Protein AF-A0A841H649-F1 (afdb_monomer)

Solvent-accessible surface area (backbone atoms only — not comparable to full-atom values): 5115 Å² total; per-residue (Å²): 120,68,63,64,55,50,49,54,54,49,52,45,51,53,50,53,49,49,46,47,49,49,41,68,74,65,76,37,74,65,41,57,45,60,59,55,17,58,76,69,73,41,55,69,74,56,37,53,52,40,52,51,52,32,36,78,71,52,25,28,46,79,45,78,97,68,81,52,34,32,24,67,30,72,61,27,48,52,54,46,50,64,69,68,46,69,81,79,88,124

Radius of gyration: 13.26 Å; Cα contacts (8 Å, |Δi|>4): 100; chains: 1; bounding box: 46×22×36 Å

InterPro domains:
  IPR036388 Winged helix-like DNA-binding domain superfamily [G3DSA:1.10.10.10] (10-85)

Mean predicted aligned error: 5.2 Å

Nearest PDB structures (foldseek):
  1zao-assembly1_A  TM=8.525E-01  e=1.807E-02  Archaeoglobus fulgidus
  7el2-assembly1_B-2  TM=8.620E-01  e=2.208E-02  Acinetobacter baumannii
  3t8r-assembly1_A-2  TM=7.573E-01  e=2.882E-02  Staphylococcus aureus subsp. aureus Mu50
  6pco-assembly1_B  TM=6.570E-01  e=1.932E-02  Bordetella bronchiseptica
  3e6m-assembly1_A  TM=7.373E-01  e=7.328E-02  Ruegeria pomeroyi

Organism: NCBI:txid1639882

Sequence (90 aa):
MSDLIRQRRANRSRFLEMLYRCSEEQATEYVDGYEIADELAIERVDAERIVRYLEDHGFAAKTGRTGMVVRITAAGIDEVERRLAPEDDE

Secondary structure (DSSP, 8-state):
-HHHHHHHHHHHHHHHHHHHHHHHHS--S-EEHHHHHHHTT--HHHHHHHHHHHHHTTSEEEESSSS-EEEE-HHHHHHHHHHHS-----

pLDDT: mean 87.59, std 11.81, range [47.38, 96.5]

Structure (mmCIF, N/CA/C/O backbone):
data_AF-A0A841H649-F1
#
_entry.id   AF-A0A841H649-F1
#
loop_
_atom_site.group_PDB
_atom_site.id
_atom_site.type_symbol
_atom_site.label_atom_id
_atom_site.label_alt_id
_atom_site.label_comp_id
_atom_site.label_asym_id
_atom_site.label_entity_id
_atom_site.label_seq_id
_atom_site.pdbx_PDB_ins_code
_atom_site.Cartn_x
_atom_site.Cartn_y
_atom_site.Cartn_z
_atom_site.occupancy
_atom_site.B_iso_or_equiv
_atom_site.auth_seq_id
_atom_site.auth_comp_id
_atom_site.auth_asym_id
_atom_site.auth_atom_id
_atom_site.pdbx_PDB_model_num
ATOM 1 N N . MET A 1 1 ? -10.681 8.472 20.235 1.00 54.53 1 MET A N 1
ATOM 2 C CA . MET A 1 1 ? -10.236 7.084 19.934 1.00 54.53 1 MET A CA 1
ATOM 3 C C . MET A 1 1 ? -10.724 6.616 18.556 1.00 54.53 1 MET A C 1
ATOM 5 O O . MET A 1 1 ? -9.982 5.922 17.871 1.00 54.53 1 MET A O 1
ATOM 9 N N . SER A 1 2 ? -11.912 7.048 18.111 1.00 69.81 2 SER A N 1
ATOM 10 C CA . SER A 1 2 ? -12.453 6.838 16.754 1.00 69.81 2 SER A CA 1
ATOM 11 C C . SER A 1 2 ? -11.575 7.411 15.635 1.00 69.81 2 SER A C 1
ATOM 13 O O . SER A 1 2 ? -11.386 6.756 14.611 1.00 69.81 2 SER A O 1
ATOM 15 N N . ASP A 1 3 ? -10.995 8.594 15.842 1.00 79.56 3 ASP A N 1
ATOM 16 C CA . ASP A 1 3 ? -10.326 9.334 14.761 1.00 79.56 3 ASP A CA 1
ATOM 17 C C . ASP A 1 3 ? -8.998 8.704 14.346 1.00 79.56 3 ASP A C 1
ATOM 19 O O . ASP A 1 3 ? -8.705 8.610 13.159 1.00 79.56 3 ASP A O 1
ATOM 23 N N . LEU A 1 4 ? -8.244 8.150 15.301 1.00 84.19 4 LEU A N 1
ATOM 24 C CA . LEU A 1 4 ? -6.999 7.431 15.015 1.00 84.19 4 LEU A CA 1
ATOM 25 C C . LEU A 1 4 ? -7.255 6.170 14.172 1.00 84.19 4 LEU A C 1
ATOM 27 O O . LEU A 1 4 ? -6.512 5.865 13.241 1.00 84.19 4 LEU A O 1
ATOM 31 N N . ILE A 1 5 ? -8.318 5.424 14.486 1.00 86.38 5 ILE A N 1
ATOM 32 C CA . ILE A 1 5 ? -8.691 4.214 13.740 1.00 86.38 5 ILE A CA 1
ATOM 33 C C . ILE A 1 5 ? -9.165 4.590 12.334 1.00 86.38 5 ILE A C 1
ATOM 35 O O . ILE A 1 5 ? -8.797 3.921 11.364 1.00 86.38 5 ILE A O 1
ATOM 39 N N . ARG A 1 6 ? -9.944 5.672 12.218 1.00 86.81 6 ARG A N 1
ATOM 40 C CA . ARG A 1 6 ? -10.396 6.212 10.933 1.00 86.81 6 ARG A CA 1
ATOM 41 C C . ARG A 1 6 ? -9.213 6.650 10.073 1.00 86.81 6 ARG A C 1
ATOM 43 O O . ARG A 1 6 ? -9.139 6.241 8.919 1.00 86.81 6 ARG A O 1
ATOM 50 N N . GLN A 1 7 ? -8.252 7.366 10.656 1.00 89.38 7 GLN A N 1
ATOM 51 C CA . GLN A 1 7 ? -7.030 7.785 9.972 1.00 89.38 7 GLN A CA 1
ATOM 52 C C . GLN A 1 7 ? -6.220 6.582 9.484 1.00 89.38 7 GLN A C 1
ATOM 54 O O . GLN A 1 7 ? -5.822 6.535 8.327 1.00 89.38 7 GLN A O 1
ATOM 59 N N . ARG A 1 8 ? -6.035 5.554 10.320 1.00 90.1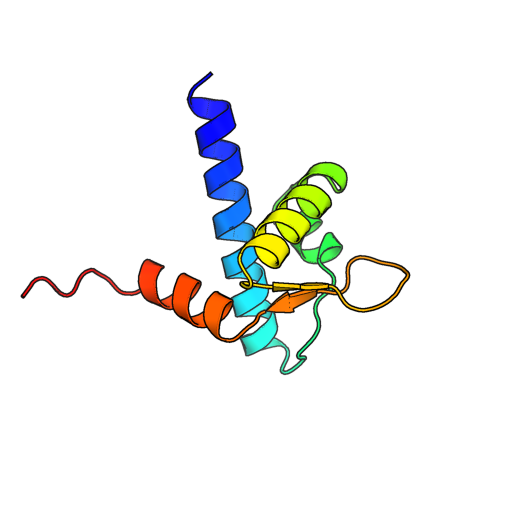2 8 ARG A N 1
ATOM 60 C CA . ARG A 1 8 ? -5.325 4.328 9.916 1.00 90.12 8 ARG A CA 1
ATOM 61 C C . ARG A 1 8 ? -6.017 3.598 8.764 1.00 90.12 8 ARG A C 1
ATOM 63 O O . ARG A 1 8 ? -5.341 3.080 7.882 1.00 90.12 8 ARG A O 1
ATOM 70 N N . ARG A 1 9 ? -7.354 3.545 8.756 1.00 91.06 9 ARG A N 1
ATOM 71 C CA . ARG A 1 9 ? -8.124 2.983 7.630 1.00 91.06 9 ARG A CA 1
ATOM 72 C C . ARG A 1 9 ? -7.952 3.810 6.356 1.00 91.06 9 ARG A C 1
ATOM 74 O O . ARG A 1 9 ? -7.755 3.226 5.293 1.00 91.06 9 ARG A O 1
ATOM 81 N N . ALA A 1 10 ? -7.986 5.136 6.474 1.00 92.81 10 ALA A N 1
ATOM 82 C CA . ALA A 1 10 ? -7.771 6.038 5.348 1.00 92.81 10 ALA A CA 1
ATOM 83 C C . ALA A 1 10 ? -6.357 5.880 4.769 1.00 92.81 10 ALA A C 1
ATOM 85 O O . ALA A 1 10 ? -6.221 5.697 3.565 1.00 92.81 10 ALA A O 1
ATOM 86 N N . ASN A 1 11 ? -5.326 5.841 5.619 1.00 93.81 11 ASN A N 1
ATOM 87 C CA . ASN A 1 11 ? -3.936 5.664 5.191 1.00 93.81 11 ASN A CA 1
ATOM 88 C C . ASN A 1 11 ? -3.734 4.344 4.439 1.00 93.81 11 ASN A C 1
ATOM 90 O O . ASN A 1 11 ? -3.117 4.346 3.385 1.00 93.81 11 ASN A O 1
ATOM 94 N N . ARG A 1 12 ? -4.300 3.230 4.928 1.00 95.44 12 ARG A N 1
ATOM 95 C CA . ARG A 1 12 ? -4.242 1.939 4.216 1.00 95.44 12 ARG A CA 1
ATOM 96 C C . ARG A 1 12 ? -4.875 1.997 2.829 1.00 95.44 12 ARG A C 1
ATOM 98 O O . ARG A 1 12 ? -4.326 1.438 1.891 1.00 95.44 12 ARG A O 1
ATOM 105 N N . SER A 1 13 ? -6.028 2.653 2.727 1.00 94.62 13 SER A N 1
ATOM 106 C CA . SER A 1 13 ? -6.771 2.759 1.467 1.00 94.62 13 SER A CA 1
ATOM 107 C C . SER A 1 13 ? -6.001 3.611 0.462 1.00 94.62 13 SER A C 1
ATOM 109 O O . SER A 1 13 ? -5.719 3.147 -0.632 1.00 94.62 13 SER A O 1
ATOM 111 N N . ARG A 1 14 ? -5.526 4.785 0.896 1.00 95.50 14 ARG A N 1
ATOM 112 C CA . ARG A 1 14 ? -4.685 5.672 0.082 1.00 95.50 14 ARG A CA 1
ATOM 113 C C . ARG A 1 14 ? -3.384 5.014 -0.362 1.00 95.50 14 ARG A C 1
ATOM 115 O O . ARG A 1 14 ? -2.963 5.219 -1.490 1.00 95.50 14 ARG A O 1
ATOM 122 N N . PHE A 1 15 ? -2.754 4.228 0.509 1.00 96.25 15 PHE A N 1
ATOM 123 C CA . PHE A 1 15 ? -1.529 3.508 0.164 1.00 96.25 15 PHE A CA 1
ATOM 124 C C . PHE A 1 15 ? -1.779 2.486 -0.948 1.00 96.25 15 PHE A C 1
ATOM 126 O O . PHE A 1 15 ? -1.016 2.431 -1.905 1.00 96.25 15 PHE A O 1
ATOM 133 N N . LEU A 1 16 ? -2.859 1.703 -0.845 1.00 95.44 16 LEU A N 1
ATOM 134 C CA . LEU A 1 16 ? -3.229 0.729 -1.872 1.00 95.44 16 LEU A CA 1
ATOM 135 C C . LEU A 1 16 ? -3.621 1.412 -3.195 1.00 95.44 16 LEU A C 1
ATOM 137 O O . LEU A 1 16 ? -3.199 0.967 -4.255 1.00 95.44 16 LEU A O 1
ATOM 141 N N . GLU A 1 17 ? -4.366 2.518 -3.133 1.00 95.31 17 GLU A N 1
ATOM 142 C CA . GLU A 1 17 ? -4.705 3.335 -4.307 1.00 95.31 17 GLU A CA 1
ATOM 143 C C . GLU A 1 17 ? -3.457 3.911 -4.990 1.00 95.31 17 GLU A C 1
ATOM 145 O O . GLU A 1 17 ? -3.378 3.919 -6.216 1.00 95.31 17 GLU A O 1
ATOM 150 N N . MET A 1 18 ? -2.468 4.373 -4.218 1.00 94.38 18 MET A N 1
ATOM 151 C CA . MET A 1 18 ? -1.213 4.870 -4.782 1.00 94.38 18 MET A CA 1
ATOM 152 C C . MET A 1 18 ? -0.409 3.739 -5.426 1.00 94.38 18 MET A C 1
ATOM 154 O O . MET A 1 18 ? 0.077 3.895 -6.540 1.00 94.38 18 MET A O 1
ATOM 158 N N . LEU A 1 19 ? -0.339 2.575 -4.773 1.00 92.94 19 LEU A N 1
ATOM 159 C CA . LEU A 1 19 ? 0.303 1.380 -5.325 1.00 92.94 19 LEU A CA 1
ATOM 160 C C . LEU A 1 19 ? -0.311 0.988 -6.682 1.00 92.94 19 LEU A C 1
ATOM 162 O O . LEU A 1 19 ? 0.425 0.675 -7.615 1.00 92.94 19 LEU A O 1
ATOM 166 N N . TYR A 1 20 ? -1.641 1.055 -6.797 1.00 93.00 20 TYR A N 1
ATOM 167 C CA . TYR A 1 20 ? -2.361 0.828 -8.051 1.00 93.00 20 TYR A CA 1
ATOM 168 C C . TYR A 1 20 ? -1.972 1.844 -9.132 1.00 93.00 20 TYR A C 1
ATOM 170 O O . TYR A 1 20 ? -1.561 1.456 -10.225 1.00 93.00 20 TYR A O 1
ATOM 178 N N . ARG A 1 21 ? -2.014 3.145 -8.820 1.00 91.38 21 ARG A N 1
ATOM 179 C CA . ARG A 1 21 ? -1.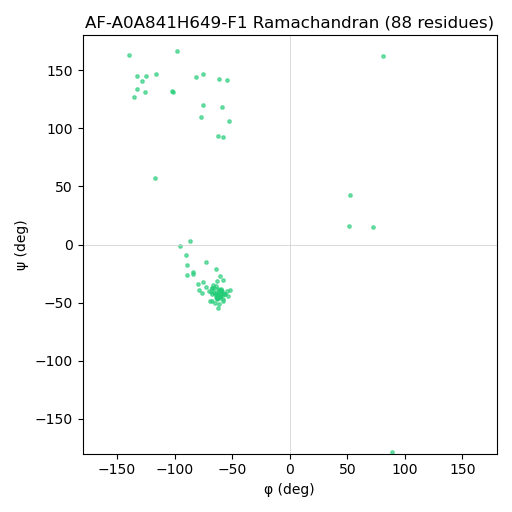628 4.200 -9.774 1.00 91.38 21 ARG A CA 1
ATOM 180 C C . ARG A 1 21 ? -0.196 4.039 -10.263 1.00 91.38 21 ARG A C 1
ATOM 182 O O . ARG A 1 21 ? 0.034 4.077 -11.465 1.00 91.38 21 ARG A O 1
ATOM 189 N N . CYS A 1 22 ? 0.748 3.795 -9.356 1.00 90.12 22 CYS A N 1
ATOM 190 C CA . CYS A 1 22 ? 2.140 3.572 -9.729 1.00 90.12 22 CYS A CA 1
ATOM 191 C C . CYS A 1 22 ? 2.291 2.363 -10.664 1.00 90.12 22 CYS A C 1
ATOM 193 O O . CYS A 1 22 ? 3.074 2.436 -11.609 1.00 90.12 22 CYS A O 1
ATOM 195 N N . SER A 1 23 ? 1.530 1.283 -10.438 1.00 86.19 23 SER A N 1
ATOM 196 C CA . SER A 1 23 ? 1.569 0.104 -11.313 1.00 86.19 23 SER A CA 1
ATOM 197 C C . SER A 1 23 ? 1.033 0.374 -12.725 1.00 86.19 23 SER A C 1
ATOM 199 O O . SER A 1 23 ? 1.591 -0.145 -13.689 1.00 86.19 23 SER A O 1
ATOM 201 N N . GLU A 1 24 ? 0.024 1.240 -12.859 1.00 86.12 24 GLU A N 1
ATOM 202 C CA . GLU A 1 24 ? -0.542 1.640 -14.155 1.00 86.12 24 GLU A CA 1
ATOM 203 C C . GLU A 1 24 ? 0.357 2.647 -14.896 1.00 86.12 24 GLU A C 1
ATOM 205 O O . GLU A 1 24 ? 0.569 2.538 -16.103 1.00 86.12 24 GLU A O 1
ATOM 210 N N . GLU A 1 25 ? 0.915 3.631 -14.185 1.00 81.44 25 GLU A N 1
ATOM 211 C CA . GLU A 1 25 ? 1.665 4.742 -14.787 1.00 81.44 25 GLU A CA 1
ATOM 212 C C . GLU A 1 25 ? 3.098 4.367 -15.180 1.00 81.44 25 GLU A C 1
ATOM 214 O O . GLU A 1 25 ? 3.603 4.827 -16.207 1.00 81.44 25 GLU A O 1
ATOM 219 N N . GLN A 1 26 ? 3.784 3.560 -14.365 1.00 70.44 26 GLN A N 1
ATOM 220 C CA . GLN A 1 26 ? 5.214 3.298 -14.553 1.00 70.44 26 GLN A CA 1
ATOM 221 C C . GLN A 1 26 ? 5.493 2.089 -15.455 1.00 70.44 26 GLN A C 1
ATOM 223 O O . GLN A 1 26 ? 6.647 1.861 -15.820 1.00 70.44 26 GLN A O 1
ATOM 228 N N . ALA A 1 27 ? 4.468 1.303 -15.813 1.00 66.50 27 ALA A N 1
ATOM 229 C CA . ALA A 1 27 ? 4.605 -0.007 -16.463 1.00 66.50 27 ALA A CA 1
ATOM 230 C C . ALA A 1 27 ? 5.580 -0.963 -15.732 1.00 66.50 27 ALA A C 1
ATOM 232 O O . ALA A 1 27 ? 6.035 -1.963 -16.295 1.00 66.50 27 ALA A O 1
ATOM 233 N N . THR A 1 28 ? 5.921 -0.654 -14.478 1.00 68.00 28 THR A N 1
ATOM 234 C CA . THR A 1 28 ? 6.767 -1.460 -13.607 1.00 68.00 28 THR A CA 1
ATOM 235 C C . THR A 1 28 ? 5.879 -2.206 -12.625 1.00 68.00 28 THR A C 1
ATOM 237 O O . THR A 1 28 ? 5.002 -1.649 -11.973 1.00 68.00 28 THR A O 1
ATOM 240 N N . GLU A 1 29 ? 6.126 -3.506 -12.494 1.00 73.12 29 GLU A N 1
ATOM 241 C CA . GLU A 1 29 ? 5.366 -4.352 -11.569 1.00 73.12 29 GLU A CA 1
ATOM 242 C C . GLU A 1 29 ? 5.735 -4.068 -10.096 1.00 73.12 29 GLU A C 1
ATOM 244 O O . GLU A 1 29 ? 5.010 -4.458 -9.190 1.00 73.12 29 GLU A O 1
ATOM 249 N N . TYR A 1 30 ? 6.849 -3.376 -9.836 1.00 85.56 30 TYR A N 1
ATOM 250 C CA . TYR A 1 30 ? 7.428 -3.208 -8.503 1.00 85.56 30 TYR A CA 1
ATOM 251 C C . TYR A 1 30 ? 7.631 -1.729 -8.177 1.00 85.56 30 TYR A C 1
ATOM 253 O O . TYR A 1 30 ? 8.241 -1.001 -8.958 1.00 85.56 30 TYR A O 1
ATOM 261 N N . VAL A 1 31 ? 7.183 -1.319 -6.991 1.00 89.69 31 VAL A N 1
ATOM 262 C CA . VAL A 1 31 ? 7.223 0.066 -6.503 1.00 89.69 31 VAL A CA 1
ATOM 263 C C . VAL A 1 31 ? 7.948 0.120 -5.158 1.00 89.69 31 VAL A C 1
ATOM 265 O O . VAL A 1 31 ? 7.827 -0.807 -4.350 1.00 89.69 31 VAL A O 1
ATOM 268 N N . ASP A 1 32 ? 8.703 1.188 -4.888 1.00 91.75 32 ASP A N 1
ATOM 269 C CA . ASP A 1 32 ? 9.240 1.427 -3.546 1.00 91.75 32 ASP A CA 1
ATOM 270 C C . ASP A 1 32 ? 8.132 1.968 -2.631 1.00 91.75 32 ASP A C 1
ATOM 272 O O . ASP A 1 32 ? 7.660 3.098 -2.748 1.00 91.75 32 ASP A O 1
ATOM 276 N N . GLY A 1 33 ? 7.705 1.147 -1.678 1.00 91.19 33 GLY A N 1
ATOM 277 C CA . GLY A 1 33 ? 6.684 1.519 -0.713 1.00 91.19 33 GLY A CA 1
ATOM 278 C C . GLY A 1 33 ? 7.100 2.666 0.211 1.00 91.19 33 GLY A C 1
ATOM 279 O O . GLY A 1 33 ? 6.220 3.282 0.812 1.00 91.19 33 GLY A O 1
ATOM 280 N N . TYR A 1 34 ? 8.398 2.948 0.383 1.00 94.25 34 TYR A N 1
ATOM 281 C CA . TYR A 1 34 ? 8.827 4.104 1.173 1.00 94.25 34 TYR A CA 1
ATOM 282 C C . TYR A 1 34 ? 8.630 5.407 0.400 1.00 94.25 34 TYR A C 1
ATOM 284 O O . TYR A 1 34 ? 8.274 6.400 1.022 1.00 94.25 34 TYR A O 1
ATOM 292 N N . GLU A 1 35 ? 8.762 5.394 -0.928 1.00 92.81 35 GLU A N 1
ATOM 293 C CA . GLU A 1 35 ? 8.431 6.556 -1.761 1.00 92.81 35 GLU A CA 1
ATOM 294 C C . GLU A 1 35 ? 6.930 6.865 -1.672 1.00 92.81 35 GLU A C 1
ATOM 296 O O . GLU A 1 35 ? 6.553 7.998 -1.380 1.00 92.81 35 GLU A O 1
ATOM 301 N N . ILE A 1 36 ? 6.070 5.838 -1.756 1.00 93.44 36 ILE A N 1
ATOM 302 C CA . ILE A 1 36 ? 4.620 5.988 -1.521 1.00 93.44 36 ILE A CA 1
ATOM 303 C C . ILE A 1 36 ? 4.338 6.560 -0.122 1.00 93.44 36 ILE A C 1
ATOM 305 O O . ILE A 1 36 ? 3.455 7.402 0.057 1.00 93.44 36 ILE A O 1
ATOM 309 N N . ALA A 1 37 ? 5.056 6.085 0.899 1.00 94.12 37 ALA A N 1
ATOM 310 C CA . ALA A 1 37 ? 4.885 6.571 2.263 1.00 94.12 37 ALA A CA 1
ATOM 311 C C . ALA A 1 37 ? 5.248 8.055 2.388 1.00 94.12 37 ALA A C 1
ATOM 313 O O . ALA A 1 37 ? 4.488 8.812 2.996 1.00 94.12 37 ALA A O 1
ATOM 314 N N . ASP A 1 38 ? 6.365 8.463 1.787 1.00 94.81 38 ASP A N 1
ATOM 315 C CA . ASP A 1 38 ? 6.837 9.844 1.790 1.00 94.81 38 ASP A CA 1
ATOM 316 C C . ASP A 1 38 ? 5.836 10.763 1.058 1.00 94.81 38 ASP A C 1
ATOM 318 O O . ASP A 1 38 ? 5.472 11.815 1.591 1.00 94.81 38 ASP A O 1
ATOM 322 N N . GLU A 1 39 ? 5.284 10.336 -0.084 1.00 93.44 39 GLU A N 1
ATOM 323 C CA . GLU A 1 39 ? 4.237 11.074 -0.812 1.00 93.44 39 GLU A CA 1
ATOM 324 C C . GLU A 1 39 ? 2.943 11.249 -0.007 1.00 93.44 39 GLU A C 1
ATOM 326 O O . GLU A 1 39 ? 2.296 12.299 -0.051 1.00 93.44 39 GLU A O 1
ATOM 331 N N . LEU A 1 40 ? 2.558 10.227 0.758 1.00 93.56 40 LEU A N 1
ATOM 332 C CA . LEU A 1 40 ? 1.355 10.248 1.591 1.00 93.56 40 LEU A CA 1
ATOM 333 C C . LEU A 1 40 ? 1.587 10.857 2.984 1.00 93.56 40 LEU A C 1
ATOM 335 O O . LEU A 1 40 ? 0.651 10.880 3.792 1.00 93.56 40 LEU A O 1
ATOM 339 N N . ALA A 1 41 ? 2.800 11.345 3.270 1.00 95.06 41 ALA A N 1
ATOM 340 C CA . ALA A 1 41 ? 3.232 11.822 4.585 1.00 95.06 41 ALA A CA 1
ATOM 341 C C . ALA A 1 41 ? 2.976 10.796 5.713 1.00 95.06 41 ALA A C 1
ATOM 343 O O . ALA A 1 41 ? 2.507 11.132 6.805 1.00 95.06 41 ALA A O 1
ATOM 344 N N . ILE A 1 42 ? 3.259 9.521 5.436 1.00 94.62 42 ILE A N 1
ATOM 345 C CA . ILE A 1 42 ? 3.139 8.393 6.363 1.00 94.62 42 ILE A CA 1
ATOM 346 C C . ILE A 1 42 ? 4.530 8.042 6.896 1.00 94.62 42 ILE A C 1
ATOM 348 O O . ILE A 1 42 ? 5.470 7.843 6.134 1.00 94.62 42 ILE A O 1
ATOM 352 N N . GLU A 1 43 ? 4.669 7.900 8.216 1.00 94.00 43 GLU A N 1
ATOM 353 C CA . GLU A 1 43 ? 5.933 7.451 8.802 1.00 94.00 43 GLU A CA 1
ATOM 354 C C . GLU A 1 43 ? 6.306 6.042 8.322 1.00 94.00 43 GLU A C 1
ATOM 356 O O . GLU A 1 43 ? 5.459 5.150 8.246 1.00 94.00 43 GLU A O 1
ATOM 361 N N . ARG A 1 44 ? 7.602 5.795 8.098 1.00 93.25 44 ARG A N 1
ATOM 362 C CA . ARG A 1 44 ? 8.109 4.499 7.608 1.00 93.25 44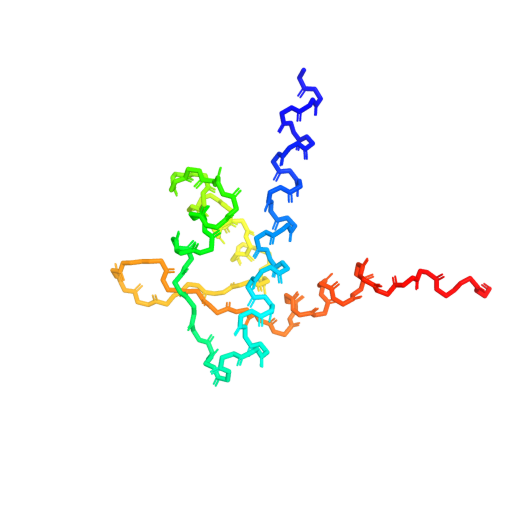 ARG A CA 1
ATOM 363 C C . ARG A 1 44 ? 7.625 3.299 8.427 1.00 93.25 44 ARG A C 1
ATOM 365 O O . ARG A 1 44 ? 7.274 2.272 7.856 1.00 93.25 44 ARG A O 1
ATOM 372 N N . VAL A 1 45 ? 7.545 3.440 9.753 1.00 92.25 45 VAL A N 1
ATOM 373 C CA . VAL A 1 45 ? 7.047 2.379 10.647 1.00 92.25 45 VAL A CA 1
ATOM 374 C C . VAL A 1 45 ? 5.574 2.043 10.399 1.00 92.25 45 VAL A C 1
ATOM 376 O O . VAL A 1 45 ? 5.165 0.887 10.505 1.00 92.25 45 VAL A O 1
ATOM 379 N N . ASP A 1 46 ? 4.760 3.042 10.065 1.00 93.50 46 ASP A N 1
ATOM 380 C CA . ASP A 1 46 ? 3.352 2.842 9.754 1.00 93.50 46 ASP A CA 1
ATOM 381 C C . ASP A 1 46 ? 3.173 2.335 8.325 1.00 93.50 46 ASP A C 1
ATOM 383 O O . ASP A 1 46 ? 2.314 1.484 8.102 1.00 93.50 46 ASP A O 1
ATOM 387 N N . ALA A 1 47 ? 4.021 2.753 7.387 1.00 94.56 47 ALA A N 1
ATOM 388 C CA . ALA A 1 47 ? 4.052 2.194 6.041 1.00 94.56 47 ALA A CA 1
ATOM 389 C C . ALA A 1 47 ? 4.362 0.688 6.052 1.00 94.56 47 ALA A C 1
ATOM 391 O O . ALA A 1 47 ? 3.633 -0.086 5.439 1.00 94.56 47 ALA A O 1
ATOM 392 N N . GLU A 1 48 ? 5.339 0.236 6.844 1.00 93.81 48 GLU A N 1
ATOM 393 C CA . GLU A 1 48 ? 5.626 -1.197 7.015 1.00 93.81 48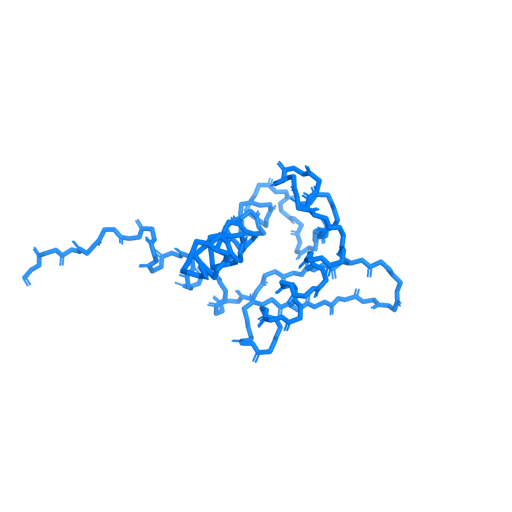 GLU A CA 1
ATOM 394 C C . GLU A 1 48 ? 4.424 -1.976 7.566 1.00 93.81 48 GLU A C 1
ATOM 396 O O . GLU A 1 48 ? 4.125 -3.085 7.119 1.00 93.81 48 GLU A O 1
ATOM 401 N N . ARG A 1 49 ? 3.692 -1.391 8.522 1.00 94.88 49 ARG A N 1
ATOM 402 C CA . ARG A 1 49 ? 2.462 -1.991 9.063 1.00 94.88 49 ARG A CA 1
ATOM 403 C C . ARG A 1 49 ? 1.345 -2.039 8.029 1.00 94.88 49 ARG A C 1
ATOM 405 O O . ARG A 1 49 ? 0.573 -2.996 8.027 1.00 94.88 49 ARG A O 1
ATOM 412 N N . ILE A 1 50 ? 1.231 -1.010 7.192 1.00 95.88 50 ILE A N 1
ATOM 413 C CA . ILE A 1 50 ? 0.259 -0.956 6.100 1.00 95.88 50 ILE A CA 1
ATOM 414 C C . ILE A 1 50 ? 0.586 -2.035 5.072 1.00 95.88 50 ILE A C 1
ATOM 416 O O . ILE A 1 50 ? -0.295 -2.826 4.761 1.00 95.88 50 ILE A O 1
ATOM 420 N N . VAL A 1 51 ? 1.835 -2.124 4.615 1.00 94.81 51 VAL A N 1
ATOM 421 C CA . VAL A 1 51 ? 2.267 -3.146 3.653 1.00 94.81 51 VAL A CA 1
ATOM 4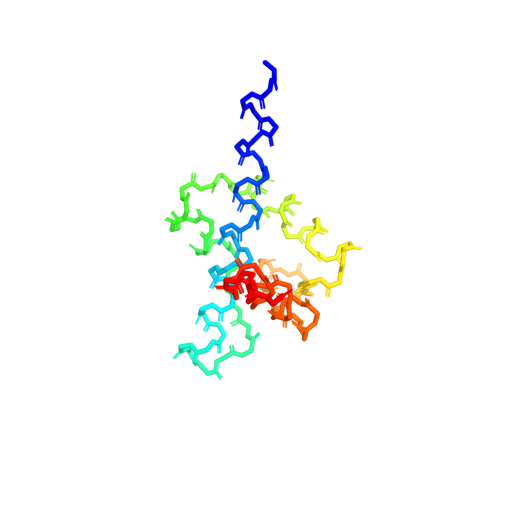22 C C . VAL A 1 51 ? 2.008 -4.539 4.206 1.00 94.81 51 VAL A C 1
ATOM 424 O O . VAL A 1 51 ? 1.333 -5.319 3.548 1.00 94.81 51 VAL A O 1
ATOM 427 N N . ARG A 1 52 ? 2.412 -4.820 5.450 1.00 95.00 52 ARG A N 1
ATOM 428 C CA . ARG A 1 52 ? 2.128 -6.111 6.088 1.00 95.00 52 ARG A CA 1
ATOM 429 C C . ARG A 1 52 ? 0.632 -6.420 6.138 1.00 95.00 52 ARG A C 1
ATOM 431 O O . ARG A 1 52 ? 0.227 -7.537 5.853 1.00 95.00 52 ARG A O 1
ATOM 438 N N . TYR A 1 53 ? -0.196 -5.429 6.467 1.00 95.81 53 TYR A N 1
ATOM 439 C CA . TYR A 1 53 ? -1.647 -5.593 6.439 1.00 95.81 53 TYR A CA 1
ATOM 440 C C . TYR A 1 53 ? -2.154 -5.933 5.029 1.00 95.81 53 TYR A C 1
ATOM 442 O O . TYR A 1 53 ? -2.993 -6.818 4.890 1.00 95.81 53 TYR A O 1
ATOM 450 N N . LEU A 1 54 ? -1.666 -5.245 3.994 1.00 96.06 54 LEU A N 1
ATOM 451 C CA . LEU A 1 54 ? -2.056 -5.502 2.606 1.00 96.06 54 LEU A CA 1
ATOM 452 C C . LEU A 1 54 ? -1.587 -6.885 2.133 1.00 96.06 54 LEU A C 1
ATOM 454 O O . LEU A 1 54 ? -2.343 -7.567 1.446 1.00 96.06 54 LEU A O 1
ATOM 458 N N . GLU A 1 55 ? -0.398 -7.325 2.547 1.00 95.62 55 GLU A N 1
ATOM 459 C CA . GLU A 1 55 ? 0.108 -8.681 2.300 1.00 95.62 55 GLU A CA 1
ATOM 460 C C . GLU A 1 55 ? -0.748 -9.750 2.982 1.00 95.62 55 GLU A C 1
ATOM 462 O O . GLU A 1 55 ? -1.151 -10.712 2.333 1.00 95.62 55 GLU A O 1
ATOM 467 N N . ASP A 1 56 ? -1.094 -9.559 4.259 1.00 96.50 56 ASP A N 1
ATOM 468 C CA . ASP A 1 56 ? -1.935 -10.494 5.018 1.00 96.50 56 ASP A CA 1
ATOM 469 C C . ASP A 1 56 ? -3.332 -10.667 4.379 1.00 96.50 56 ASP A C 1
ATOM 471 O O . ASP A 1 56 ? -3.961 -11.712 4.539 1.00 96.50 56 ASP A O 1
ATOM 475 N N . HIS A 1 57 ? -3.821 -9.657 3.646 1.00 95.69 57 HIS A N 1
ATOM 476 C CA . HIS A 1 57 ? -5.097 -9.701 2.913 1.00 95.69 57 HIS A CA 1
ATOM 477 C C . HIS A 1 57 ? -4.933 -10.103 1.438 1.00 95.69 57 HIS A C 1
ATOM 479 O O . HIS A 1 57 ? -5.922 -10.189 0.714 1.00 95.69 57 HIS A O 1
ATOM 485 N N . GLY A 1 58 ? -3.702 -10.344 0.981 1.00 96.31 58 GLY A N 1
ATOM 486 C CA . GLY A 1 58 ? -3.403 -10.722 -0.396 1.00 96.31 58 GLY A CA 1
ATOM 487 C C . GLY A 1 58 ? -3.548 -9.592 -1.417 1.00 96.31 58 GLY A C 1
ATOM 488 O O . GLY A 1 58 ? -3.577 -9.888 -2.607 1.00 96.31 58 GLY A O 1
ATOM 489 N N . PHE A 1 59 ? -3.627 -8.327 -0.993 1.00 96.44 59 PHE A N 1
ATOM 490 C CA . PHE A 1 59 ? -3.751 -7.152 -1.873 1.00 96.44 59 PHE A CA 1
ATOM 491 C C . PHE A 1 59 ? -2.410 -6.652 -2.414 1.00 96.44 59 PHE A C 1
ATOM 493 O O . PHE A 1 59 ? -2.350 -5.995 -3.451 1.00 96.44 59 PHE A O 1
ATOM 500 N N . ALA A 1 60 ? -1.326 -6.953 -1.708 1.00 95.00 60 ALA A N 1
ATOM 501 C CA . ALA A 1 60 ? 0.022 -6.602 -2.119 1.00 95.00 60 ALA A CA 1
ATOM 502 C C . ALA A 1 60 ? 0.979 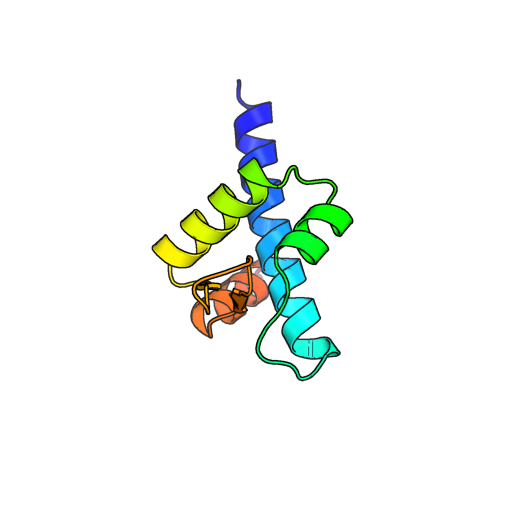-7.756 -1.815 1.00 95.00 60 ALA A C 1
ATOM 504 O O . ALA A 1 60 ? 0.660 -8.647 -1.030 1.00 95.00 60 ALA A O 1
ATOM 505 N N . ALA A 1 61 ? 2.156 -7.737 -2.429 1.00 93.88 61 ALA A N 1
ATOM 506 C CA . ALA A 1 61 ? 3.238 -8.657 -2.112 1.00 93.88 61 ALA A CA 1
ATOM 507 C C . ALA A 1 61 ? 4.560 -7.895 -2.022 1.00 93.88 61 ALA A C 1
ATOM 509 O O . ALA A 1 61 ? 4.937 -7.183 -2.956 1.00 93.88 61 ALA A O 1
ATOM 510 N N . LYS A 1 62 ? 5.278 -8.061 -0.912 1.00 91.56 62 LYS A N 1
ATOM 511 C CA . LYS A 1 62 ? 6.628 -7.538 -0.734 1.00 91.56 62 LYS A CA 1
ATOM 512 C C . LYS A 1 62 ? 7.641 -8.470 -1.385 1.00 91.56 62 LYS A C 1
ATOM 514 O O . LYS A 1 62 ? 7.509 -9.694 -1.385 1.00 91.56 62 LYS A O 1
ATOM 519 N N . THR A 1 63 ? 8.683 -7.878 -1.946 1.00 85.06 63 THR A N 1
ATOM 520 C CA . THR A 1 63 ? 9.689 -8.576 -2.743 1.00 85.06 63 THR A CA 1
ATOM 521 C C . THR A 1 63 ? 11.075 -8.149 -2.275 1.00 85.06 63 THR A C 1
ATOM 523 O O . THR A 1 63 ? 11.288 -7.012 -1.852 1.00 85.06 63 THR A O 1
ATOM 526 N N . GLY A 1 64 ? 12.025 -9.083 -2.302 1.00 72.00 64 GLY A N 1
ATOM 527 C CA . GLY A 1 64 ? 13.384 -8.841 -1.826 1.00 72.00 64 GLY A CA 1
ATOM 528 C C . GLY A 1 64 ? 13.558 -8.943 -0.304 1.00 72.00 64 GLY A C 1
ATOM 529 O O . GLY A 1 64 ? 12.613 -8.925 0.483 1.00 72.00 64 GLY A O 1
ATOM 530 N N . ARG A 1 65 ? 14.820 -9.101 0.115 1.00 68.06 65 ARG A N 1
ATOM 531 C CA . ARG A 1 65 ? 15.217 -9.178 1.536 1.00 68.06 65 ARG A CA 1
ATOM 532 C C . ARG A 1 65 ? 15.524 -7.809 2.149 1.00 68.06 65 ARG A C 1
ATOM 534 O O . ARG A 1 65 ? 15.569 -7.695 3.369 1.00 68.06 65 ARG A O 1
ATOM 541 N N . THR A 1 66 ? 15.758 -6.795 1.318 1.00 74.75 66 THR A N 1
ATOM 542 C CA . THR A 1 66 ? 16.198 -5.451 1.711 1.00 74.75 66 THR A CA 1
ATOM 543 C C . THR A 1 66 ? 15.345 -4.404 1.008 1.00 74.75 66 THR A C 1
ATOM 545 O O . THR A 1 66 ? 15.139 -4.507 -0.198 1.00 74.75 66 THR A O 1
ATOM 548 N N . GLY A 1 67 ? 14.874 -3.404 1.754 1.00 80.94 67 GLY A N 1
ATOM 549 C CA . GLY A 1 67 ? 13.952 -2.380 1.253 1.00 80.94 67 GLY A CA 1
ATOM 550 C C . GLY A 1 67 ? 12.475 -2.760 1.397 1.00 80.94 67 GLY A C 1
ATOM 551 O O . GLY A 1 67 ? 12.130 -3.811 1.951 1.00 80.94 67 GLY A O 1
ATOM 552 N N . MET A 1 68 ? 11.600 -1.873 0.924 1.00 88.56 68 MET A N 1
ATOM 553 C CA . MET A 1 68 ? 10.151 -2.069 0.885 1.00 88.56 68 MET A CA 1
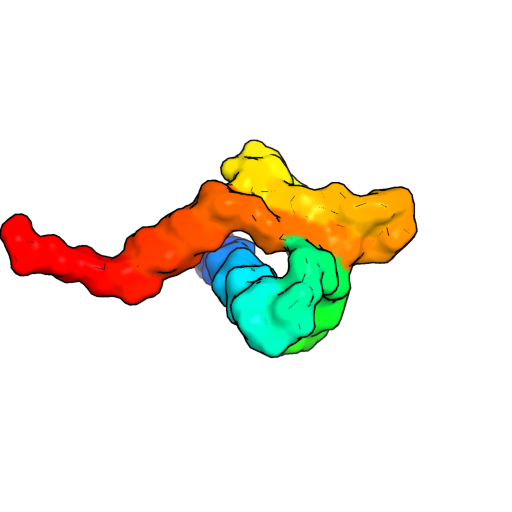ATOM 554 C C . MET A 1 68 ? 9.671 -2.064 -0.562 1.00 88.56 68 MET A C 1
ATOM 556 O O . MET A 1 68 ? 8.824 -1.274 -0.941 1.00 88.56 68 MET A O 1
ATOM 560 N N . VAL A 1 69 ? 10.228 -2.959 -1.377 1.00 92.38 69 VAL A N 1
ATOM 561 C CA . VAL A 1 69 ? 9.754 -3.158 -2.748 1.00 92.38 69 VAL A CA 1
ATOM 562 C C . VAL A 1 69 ? 8.447 -3.941 -2.695 1.00 92.38 69 VAL A C 1
ATOM 564 O O . VAL A 1 69 ? 8.419 -5.061 -2.182 1.00 92.38 69 VAL A O 1
ATOM 567 N N . VAL A 1 70 ? 7.371 -3.355 -3.203 1.00 93.12 70 VAL A N 1
ATOM 568 C CA . VAL A 1 70 ? 6.010 -3.893 -3.133 1.00 93.12 70 VAL A CA 1
ATOM 569 C C . VAL A 1 70 ? 5.410 -3.919 -4.531 1.00 93.12 70 VAL A C 1
ATOM 571 O O . VAL A 1 70 ? 5.599 -2.989 -5.308 1.00 93.12 70 VAL A O 1
ATOM 574 N N . ARG A 1 71 ? 4.666 -4.977 -4.842 1.00 93.00 71 ARG A N 1
ATOM 575 C CA . ARG A 1 71 ? 3.792 -5.039 -6.017 1.00 93.00 71 ARG A CA 1
ATOM 576 C C . ARG A 1 71 ? 2.338 -5.168 -5.594 1.00 93.00 71 ARG A C 1
ATOM 578 O O . ARG A 1 71 ? 2.055 -5.820 -4.583 1.00 93.00 71 ARG A O 1
ATOM 585 N N . ILE A 1 72 ? 1.428 -4.580 -6.363 1.00 94.44 72 ILE A N 1
ATOM 586 C CA . ILE A 1 72 ? -0.006 -4.829 -6.199 1.00 94.44 72 ILE A CA 1
ATOM 587 C C . ILE A 1 72 ? -0.360 -6.203 -6.781 1.00 94.44 72 ILE A C 1
ATOM 589 O O . ILE A 1 72 ? 0.273 -6.672 -7.727 1.00 94.44 72 ILE A O 1
ATOM 593 N N . THR A 1 73 ? -1.332 -6.891 -6.190 1.00 95.31 73 THR A N 1
ATOM 594 C CA . THR A 1 73 ? -1.866 -8.147 -6.737 1.00 95.31 73 THR A CA 1
ATOM 595 C C . THR A 1 73 ? -3.151 -7.881 -7.519 1.00 95.31 73 THR A C 1
ATOM 597 O O . THR A 1 73 ? -3.774 -6.838 -7.341 1.00 95.31 73 THR A O 1
ATOM 600 N N . ALA A 1 74 ? -3.612 -8.856 -8.309 1.00 94.25 74 ALA A N 1
ATOM 601 C CA . ALA A 1 74 ? -4.924 -8.776 -8.958 1.00 94.25 74 ALA A CA 1
ATOM 602 C C . ALA A 1 74 ? -6.055 -8.493 -7.948 1.00 94.25 74 ALA A C 1
ATOM 604 O O . ALA A 1 74 ? -6.842 -7.581 -8.149 1.00 94.25 74 ALA A O 1
ATOM 605 N N . ALA A 1 75 ? -6.054 -9.174 -6.796 1.00 95.25 75 ALA A N 1
ATOM 606 C CA . ALA A 1 75 ? -7.037 -8.923 -5.740 1.00 95.25 75 ALA A CA 1
ATOM 607 C C . ALA A 1 75 ? -6.938 -7.504 -5.147 1.00 95.25 75 ALA A C 1
ATOM 609 O O . ALA A 1 75 ? -7.936 -6.952 -4.694 1.00 95.25 75 ALA A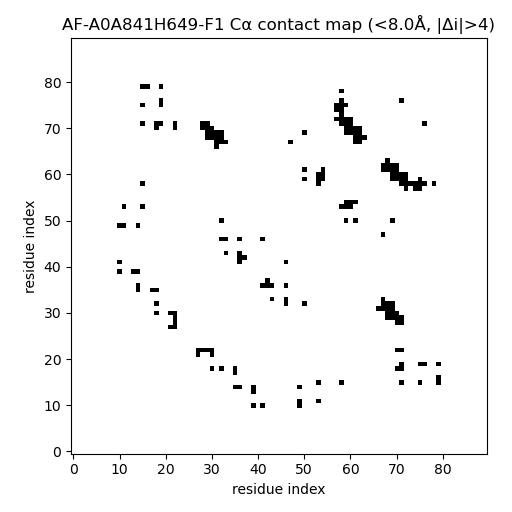 O 1
ATOM 610 N N . GLY A 1 76 ? -5.738 -6.915 -5.115 1.00 95.06 76 GLY A N 1
ATOM 611 C CA . GLY A 1 76 ? -5.542 -5.526 -4.704 1.00 95.06 76 GLY A CA 1
ATOM 612 C C . GLY A 1 76 ? -6.095 -4.529 -5.719 1.00 95.06 76 GLY A C 1
ATOM 613 O O . GLY A 1 76 ? -6.702 -3.543 -5.309 1.00 95.06 76 GLY A O 1
ATOM 614 N N . ILE A 1 77 ? -5.921 -4.806 -7.015 1.00 94.19 77 ILE A N 1
ATOM 615 C CA . ILE A 1 77 ? -6.497 -4.016 -8.112 1.00 94.19 77 ILE A CA 1
ATOM 616 C C . ILE A 1 77 ? -8.024 -4.060 -8.023 1.00 94.19 77 ILE A C 1
ATOM 618 O O . ILE A 1 77 ? -8.644 -3.010 -7.868 1.00 94.19 77 ILE A O 1
ATOM 622 N N . ASP A 1 78 ? -8.607 -5.262 -7.982 1.00 94.62 78 ASP A N 1
ATOM 623 C CA . ASP A 1 78 ? -10.058 -5.459 -7.867 1.00 94.62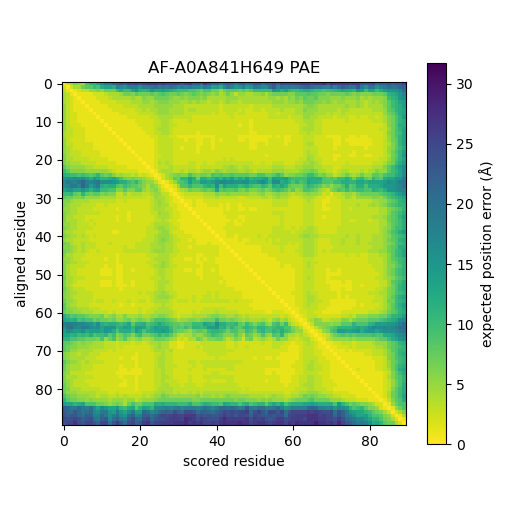 78 ASP A CA 1
ATOM 624 C C . ASP A 1 78 ? -10.633 -4.709 -6.653 1.00 94.62 78 ASP A C 1
ATOM 626 O O . ASP A 1 78 ? -11.706 -4.111 -6.716 1.00 94.62 78 ASP A O 1
ATOM 630 N N . GLU A 1 79 ? -9.915 -4.708 -5.523 1.00 94.88 79 GLU A N 1
ATOM 631 C CA . GLU A 1 79 ? -10.337 -4.002 -4.312 1.00 94.88 79 GLU A CA 1
ATOM 632 C C . GLU A 1 79 ? -10.327 -2.477 -4.474 1.00 94.88 79 GLU A C 1
ATOM 634 O O . GLU A 1 79 ? -11.203 -1.805 -3.922 1.00 94.88 79 GLU A O 1
ATOM 639 N N . VAL A 1 80 ? -9.349 -1.920 -5.192 1.00 94.31 80 VAL A N 1
ATOM 640 C CA . VAL A 1 80 ? -9.297 -0.482 -5.492 1.00 94.31 80 VAL A CA 1
ATOM 641 C C . VAL A 1 80 ? -10.412 -0.114 -6.459 1.00 94.31 80 VAL A C 1
ATOM 643 O O . VAL A 1 80 ? -11.171 0.814 -6.183 1.00 94.31 80 VAL A O 1
ATOM 646 N N . GLU A 1 81 ? -10.563 -0.865 -7.545 1.00 93.06 81 GLU A N 1
ATOM 647 C CA . GLU A 1 81 ? -11.585 -0.613 -8.559 1.00 93.06 81 GLU A CA 1
ATOM 648 C C . GLU A 1 81 ? -12.995 -0.721 -7.982 1.00 93.06 81 GLU A C 1
ATOM 650 O O . GLU A 1 81 ? -13.803 0.178 -8.188 1.00 93.06 81 GLU A O 1
ATOM 655 N N . ARG A 1 82 ? -13.273 -1.732 -7.151 1.00 92.62 82 ARG A N 1
ATOM 656 C CA . ARG A 1 82 ? -14.561 -1.888 -6.456 1.00 92.62 82 ARG A CA 1
ATOM 657 C C . ARG A 1 82 ? -14.921 -0.694 -5.570 1.00 92.62 82 ARG A C 1
ATOM 659 O O . ARG A 1 82 ? -16.097 -0.437 -5.346 1.00 92.62 82 ARG A O 1
ATOM 666 N N . ARG A 1 83 ? -13.930 0.011 -5.014 1.00 88.00 83 ARG A N 1
ATOM 667 C CA . ARG A 1 83 ? -14.154 1.211 -4.185 1.00 88.00 83 ARG A CA 1
ATOM 668 C C . ARG A 1 83 ? -14.320 2.484 -5.005 1.00 88.00 83 ARG A C 1
ATOM 670 O O . ARG A 1 83 ? -14.880 3.449 -4.491 1.00 88.00 83 ARG A O 1
ATOM 677 N N . LEU A 1 84 ? -13.754 2.510 -6.210 1.00 83.75 84 LEU A N 1
ATOM 678 C CA . LEU A 1 84 ? -13.827 3.639 -7.137 1.00 83.75 84 LEU A CA 1
ATOM 679 C C . LEU A 1 84 ? -15.041 3.552 -8.056 1.00 83.75 84 LEU A C 1
ATOM 681 O O . LEU A 1 84 ? -15.518 4.591 -8.510 1.00 83.75 84 LEU A O 1
ATOM 685 N N . ALA A 1 85 ? -15.533 2.341 -8.316 1.00 76.94 85 ALA A N 1
ATOM 686 C CA . ALA A 1 85 ? -16.810 2.128 -8.959 1.00 76.94 85 ALA A CA 1
ATOM 687 C C . ALA A 1 85 ? -17.879 2.804 -8.086 1.00 76.94 85 ALA A C 1
ATOM 689 O O . ALA A 1 85 ? -18.010 2.445 -6.909 1.00 76.94 85 ALA A O 1
ATOM 690 N N . PRO A 1 86 ? -18.605 3.815 -8.602 1.00 56.75 86 PRO A N 1
ATOM 691 C CA . PRO A 1 86 ? -19.834 4.223 -7.947 1.00 56.75 86 PRO A CA 1
ATOM 692 C C . PRO A 1 86 ? -20.698 2.968 -7.820 1.00 56.75 86 PRO A C 1
ATOM 694 O O . PRO A 1 86 ? -20.674 2.115 -8.706 1.00 56.75 86 PRO A O 1
ATOM 697 N N . GLU A 1 87 ? -21.401 2.817 -6.699 1.00 57.75 87 GLU A N 1
ATOM 698 C CA . GLU A 1 87 ? -22.497 1.859 -6.644 1.00 57.75 87 GLU A CA 1
ATOM 699 C C . GLU A 1 87 ? -23.394 2.216 -7.834 1.00 57.75 87 GLU A C 1
ATOM 701 O O . GLU A 1 87 ? -23.995 3.290 -7.851 1.00 57.75 87 GLU A O 1
ATOM 706 N N . ASP A 1 88 ? -23.364 1.398 -8.889 1.00 53.84 88 ASP A N 1
ATOM 707 C CA . ASP A 1 88 ? -24.364 1.458 -9.938 1.00 53.84 88 ASP A CA 1
ATOM 708 C C . ASP A 1 88 ? -25.671 1.111 -9.220 1.00 53.84 88 ASP A C 1
ATOM 710 O O . ASP A 1 88 ? -25.965 -0.053 -8.945 1.00 53.84 88 ASP A O 1
ATOM 714 N N . ASP A 1 89 ? -26.366 2.161 -8.778 1.00 49.06 89 ASP A N 1
ATOM 715 C CA . ASP A 1 89 ? -27.727 2.123 -8.268 1.00 49.06 89 ASP A CA 1
ATOM 716 C C . ASP A 1 89 ? -28.615 1.537 -9.384 1.00 49.06 89 ASP A C 1
ATOM 718 O O . ASP A 1 89 ? -29.100 2.265 -10.255 1.00 49.06 89 ASP A O 1
ATOM 722 N N . GLU A 1 90 ? -28.808 0.216 -9.368 1.00 47.38 90 GLU A N 1
ATOM 723 C CA . GLU A 1 90 ? -29.930 -0.489 -10.009 1.00 47.38 90 GLU A CA 1
ATOM 724 C C . GLU A 1 90 ? -30.917 -1.024 -8.961 1.00 47.38 90 GLU A C 1
ATOM 726 O O . GLU A 1 90 ? -30.492 -1.735 -8.018 1.00 47.38 90 GLU A O 1
#

Foldseek 3Di:
DVVVVVVLVVLLLQLLVVLLVCCVPVVDQKDQLVVSCVVVVHDPVSSVVSQVVCVVVVQKDADDPDGGIIGGDPVSNVVNVVVVDDPPPD